Protein AF-D5RDE7-F1 (afdb_monomer)

Nearest PDB structures (foldseek):
  8f2u-assembly1_F  TM=3.975E-01  e=1.607E+00  Homo sapiens

Radius of gyration: 16.95 Å; Cα contacts (8 Å, |Δi|>4): 86; chains: 1; bounding box: 39×30×45 Å

Sequence (82 aa):
MKYQFHNIHKKIARNFKVPKSSPNYFTNSDIIHYGLITAIHTFDRDLKWNPHIYALVSLGGFTKNFTFKKLDYFHVPSIAEQ

InterPro domains:
  IPR007069 Transposase, IS801/IS1294 [PF04986] (35-73)

Organism: Fusobacterium nucleatum subsp. nucleatum (strain ATCC 23726 / VPI 4351) (NCBI:txid525283)

Structure (mmCIF, N/CA/C/O backbone):
data_AF-D5RDE7-F1
#
_entry.id   AF-D5RDE7-F1
#
loop_
_atom_site.group_PDB
_atom_site.id
_atom_site.type_symbol
_atom_site.label_atom_id
_atom_site.label_alt_id
_atom_site.label_comp_id
_atom_site.label_asym_id
_atom_site.label_entity_id
_atom_site.label_seq_id
_atom_site.pdbx_PDB_ins_code
_atom_site.Cartn_x
_atom_site.Cartn_y
_atom_site.Cartn_z
_atom_site.occupancy
_atom_site.B_iso_o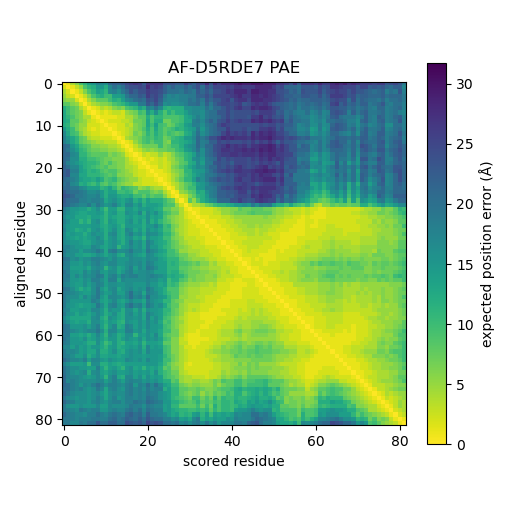r_equiv
_atom_site.auth_seq_id
_atom_site.auth_comp_id
_atom_site.auth_asym_id
_atom_site.auth_atom_id
_atom_site.pdbx_PDB_model_num
ATOM 1 N N . MET A 1 1 ? -4.693 18.926 -5.246 1.00 33.06 1 MET A N 1
ATOM 2 C CA . MET A 1 1 ? -5.032 17.507 -5.499 1.00 33.06 1 MET A CA 1
ATOM 3 C C . MET A 1 1 ? -4.889 16.742 -4.198 1.00 33.06 1 MET A C 1
ATOM 5 O O . MET A 1 1 ? -3.786 16.669 -3.679 1.00 33.06 1 MET A O 1
ATOM 9 N N . LYS A 1 2 ? -5.987 16.254 -3.616 1.00 29.75 2 LYS A N 1
ATOM 10 C CA . LYS A 1 2 ? -5.960 15.485 -2.366 1.00 29.75 2 LYS A CA 1
ATOM 11 C C . LYS A 1 2 ? -6.444 14.081 -2.712 1.00 29.75 2 LYS A C 1
ATOM 13 O O . LYS A 1 2 ? -7.646 13.854 -2.789 1.00 29.75 2 LYS A O 1
ATOM 18 N N . TYR A 1 3 ? -5.513 13.174 -2.998 1.00 38.78 3 TYR A N 1
ATOM 19 C CA . TYR A 1 3 ? -5.823 11.751 -3.110 1.00 38.78 3 TYR A CA 1
ATOM 20 C C . TYR A 1 3 ? -6.242 11.273 -1.721 1.00 38.78 3 TYR A C 1
ATOM 22 O O . TYR A 1 3 ? -5.409 10.993 -0.865 1.00 38.78 3 TYR A O 1
ATOM 30 N N . GLN A 1 4 ? -7.545 11.289 -1.456 1.00 41.44 4 GLN A N 1
ATOM 31 C CA . GLN A 1 4 ? -8.110 10.731 -0.239 1.00 41.44 4 GLN A CA 1
ATOM 32 C C . GLN A 1 4 ? -8.823 9.432 -0.597 1.00 41.44 4 GLN A C 1
ATOM 34 O O . GLN A 1 4 ? -10.042 9.386 -0.754 1.00 41.44 4 GLN A O 1
ATOM 39 N N . PHE A 1 5 ? -8.055 8.339 -0.581 1.00 45.41 5 PHE A N 1
ATOM 40 C CA . PHE A 1 5 ? -8.550 7.153 0.114 1.00 45.41 5 PHE A CA 1
ATOM 41 C C . PHE A 1 5 ? -9.136 7.660 1.439 1.00 45.41 5 PHE A C 1
ATOM 43 O O . PHE A 1 5 ? -8.474 8.453 2.110 1.00 45.41 5 PHE A O 1
ATOM 50 N N . HIS A 1 6 ? -10.365 7.267 1.780 1.00 54.78 6 HIS A N 1
ATOM 51 C CA . HIS A 1 6 ? -11.210 7.828 2.851 1.00 54.78 6 HIS A CA 1
ATOM 52 C C . HIS A 1 6 ? -12.128 8.991 2.428 1.00 54.78 6 HIS A C 1
ATOM 54 O O . HIS A 1 6 ? -12.027 10.112 2.923 1.00 54.78 6 HIS A O 1
ATOM 60 N N . ASN A 1 7 ? -13.158 8.692 1.627 1.00 55.84 7 ASN A N 1
ATOM 61 C CA . ASN A 1 7 ? -14.383 9.498 1.649 1.00 55.84 7 ASN A CA 1
ATOM 62 C C . ASN A 1 7 ? -15.118 9.246 2.981 1.00 55.84 7 ASN A C 1
ATOM 64 O O . ASN A 1 7 ? -15.986 8.376 3.090 1.00 55.84 7 ASN A O 1
ATOM 68 N N . ILE A 1 8 ? -14.711 9.988 4.014 1.00 56.59 8 ILE A N 1
ATOM 69 C CA . ILE A 1 8 ? -15.200 9.863 5.395 1.00 56.59 8 ILE A CA 1
ATOM 70 C C . ILE A 1 8 ? -16.725 10.031 5.453 1.00 56.59 8 ILE A C 1
ATOM 72 O O . ILE A 1 8 ? -17.388 9.293 6.174 1.00 56.59 8 ILE A O 1
ATOM 76 N N . HIS A 1 9 ? -17.300 10.921 4.639 1.00 58.75 9 HIS A N 1
ATOM 77 C CA . HIS A 1 9 ? -18.743 11.161 4.609 1.00 58.75 9 HIS A CA 1
ATOM 78 C C . HIS A 1 9 ? -19.523 9.940 4.090 1.00 58.75 9 HIS A C 1
ATOM 80 O O . HIS A 1 9 ? -20.445 9.466 4.752 1.00 58.75 9 HIS A O 1
ATOM 86 N N . LYS A 1 10 ? -19.098 9.347 2.9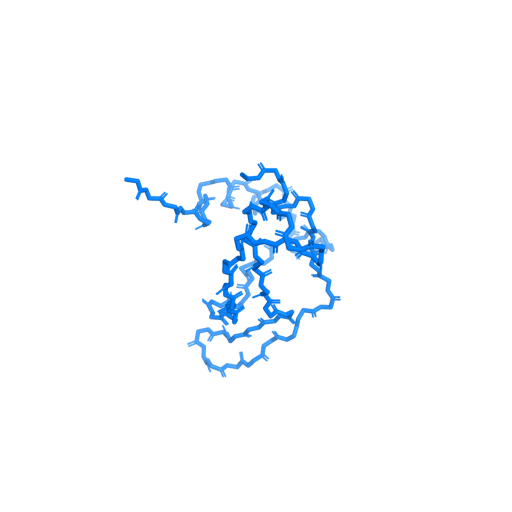62 1.00 58.91 10 LYS A N 1
ATOM 87 C CA . LYS A 1 10 ? -19.684 8.093 2.449 1.00 58.91 10 LYS A CA 1
ATOM 88 C C . LYS A 1 10 ? -19.453 6.912 3.399 1.00 58.91 10 LYS A C 1
ATOM 90 O O . LYS A 1 10 ? -20.318 6.045 3.495 1.00 58.91 10 LYS A O 1
ATOM 95 N N . LYS A 1 11 ? -18.317 6.870 4.107 1.00 57.50 11 LYS A N 1
ATOM 96 C CA . LYS A 1 11 ? -18.002 5.841 5.115 1.00 57.50 11 LYS A CA 1
ATOM 97 C C . LYS A 1 11 ? -18.946 5.922 6.318 1.00 57.50 11 LYS A C 1
ATOM 99 O O . LYS A 1 11 ? -19.538 4.915 6.694 1.00 57.50 11 LYS A O 1
ATOM 104 N N . ILE A 1 12 ? -19.141 7.121 6.868 1.00 59.94 12 ILE A N 1
ATOM 105 C CA . ILE A 1 12 ? -20.084 7.372 7.966 1.00 59.94 12 ILE A CA 1
ATOM 106 C C . ILE A 1 12 ? -21.506 7.013 7.520 1.00 59.94 12 ILE A C 1
ATOM 108 O O . ILE A 1 12 ? -22.171 6.226 8.187 1.00 59.94 12 ILE A O 1
ATOM 112 N N . ALA A 1 13 ? -21.936 7.485 6.347 1.00 60.34 13 ALA A N 1
ATOM 113 C CA . ALA A 1 13 ? -23.262 7.187 5.808 1.00 60.34 13 ALA A CA 1
ATOM 114 C C . ALA A 1 13 ? -23.514 5.681 5.570 1.00 60.34 13 ALA A C 1
ATOM 116 O O . ALA A 1 13 ? -24.656 5.234 5.660 1.00 60.34 13 ALA A O 1
ATOM 117 N N . ARG A 1 14 ? -22.476 4.880 5.281 1.00 58.53 14 ARG A N 1
ATOM 118 C CA . ARG A 1 14 ? -22.578 3.414 5.120 1.00 58.53 14 ARG A CA 1
ATOM 119 C C . ARG A 1 14 ? -22.638 2.667 6.456 1.00 58.53 14 ARG A C 1
ATOM 121 O O . ARG A 1 14 ? -23.413 1.721 6.551 1.00 58.53 14 ARG A O 1
ATOM 128 N N . ASN A 1 15 ? -21.922 3.126 7.487 1.00 55.28 15 ASN A N 1
ATOM 129 C CA . ASN A 1 15 ? -22.029 2.578 8.850 1.00 55.28 15 ASN A CA 1
ATOM 130 C C . ASN A 1 15 ? -23.439 2.707 9.438 1.00 55.28 15 ASN A C 1
ATOM 132 O O . ASN A 1 15 ? -23.845 1.867 10.232 1.00 55.28 15 ASN A O 1
ATOM 136 N N . PHE A 1 16 ? -24.198 3.731 9.041 1.00 60.19 16 PHE A N 1
ATOM 137 C CA . PHE A 1 16 ? -25.585 3.906 9.482 1.00 60.19 16 PHE A CA 1
ATOM 138 C C . PHE A 1 16 ? -26.594 2.997 8.762 1.00 60.19 16 PHE A C 1
ATOM 140 O O . PHE A 1 16 ? -27.704 2.826 9.254 1.00 60.19 16 PHE A O 1
ATOM 147 N N . LYS A 1 17 ? -26.238 2.406 7.612 1.00 63.81 17 LYS A N 1
ATOM 148 C CA . LYS A 1 17 ? -27.146 1.552 6.822 1.00 63.81 17 LYS A CA 1
ATOM 149 C C . LYS A 1 17 ? -27.057 0.067 7.162 1.00 63.81 17 LYS A C 1
ATOM 151 O O . LYS A 1 17 ? -27.924 -0.696 6.751 1.00 63.81 17 LYS A O 1
ATOM 156 N N . VAL A 1 18 ? -26.012 -0.351 7.871 1.00 61.66 18 VAL A N 1
ATOM 157 C CA . VAL A 1 18 ? -25.755 -1.758 8.178 1.00 61.66 18 VAL A CA 1
ATOM 158 C C . VAL A 1 18 ? -25.610 -1.897 9.696 1.00 61.66 18 VAL A C 1
ATOM 160 O O . VAL A 1 18 ? -24.799 -1.184 10.282 1.00 61.66 18 VAL A O 1
ATOM 163 N N . PRO A 1 19 ? -26.379 -2.770 10.368 1.00 64.69 19 PRO A N 1
ATOM 164 C CA . PRO A 1 19 ? -26.241 -2.966 11.808 1.00 64.69 19 PRO A CA 1
ATOM 165 C C . PRO A 1 19 ? -24.898 -3.627 12.139 1.00 64.69 19 PRO A C 1
ATOM 167 O O . PRO A 1 19 ? -24.410 -4.454 11.371 1.00 64.69 19 PRO A O 1
ATOM 170 N N . LYS A 1 20 ? -24.327 -3.311 13.311 1.00 58.47 20 LYS A N 1
ATOM 171 C CA . LYS A 1 20 ? -23.040 -3.860 13.798 1.00 58.47 20 LYS A CA 1
ATOM 172 C C . LYS A 1 20 ? -22.973 -5.392 13.820 1.00 58.47 20 LYS A C 1
ATOM 174 O O . LYS A 1 20 ? -21.885 -5.947 13.770 1.00 58.47 20 LYS A O 1
ATOM 179 N N . SER A 1 21 ? -24.122 -6.055 13.927 1.00 59.00 21 SER A N 1
ATOM 180 C CA . SER A 1 21 ? -24.265 -7.514 13.930 1.00 59.00 21 SER A CA 1
ATOM 181 C C . SER A 1 21 ? -24.244 -8.145 12.535 1.00 59.00 21 SER A C 1
ATOM 183 O O . SER A 1 21 ? -24.190 -9.366 12.423 1.00 59.00 21 SER A O 1
ATOM 185 N N . SER A 1 22 ? -24.323 -7.347 11.469 1.00 56.28 22 SER A N 1
ATOM 186 C CA . SER A 1 22 ? -24.335 -7.857 10.102 1.00 56.28 22 SER A CA 1
ATOM 187 C C . SER A 1 22 ? -22.942 -8.339 9.686 1.00 56.28 22 SER A C 1
ATOM 189 O O . SER A 1 22 ? -21.970 -7.610 9.892 1.00 56.28 22 SER A O 1
ATOM 191 N N . PRO A 1 23 ? -22.823 -9.489 8.999 1.00 48.56 23 PRO A N 1
ATOM 192 C CA . PRO A 1 23 ? -21.556 -9.942 8.417 1.00 48.56 23 PRO A CA 1
ATOM 193 C C . PRO A 1 23 ? -21.003 -8.979 7.349 1.00 48.56 23 PRO A C 1
ATOM 195 O O . PRO A 1 23 ? -19.828 -9.046 7.008 1.00 48.56 23 PRO A O 1
ATOM 198 N N . ASN A 1 24 ? -21.830 -8.047 6.859 1.00 45.34 24 ASN A N 1
ATOM 199 C CA . ASN A 1 24 ? -21.456 -7.003 5.902 1.00 45.34 24 ASN A CA 1
ATOM 200 C C . ASN A 1 24 ? -21.167 -5.643 6.572 1.00 45.34 24 ASN A C 1
ATOM 202 O O . ASN A 1 24 ? -21.100 -4.615 5.891 1.00 45.34 24 ASN A O 1
ATOM 206 N N . TYR A 1 25 ? -21.060 -5.595 7.905 1.00 54.06 25 TYR A N 1
ATOM 207 C CA . TYR A 1 25 ? -20.711 -4.381 8.638 1.00 54.06 25 TYR A CA 1
ATOM 208 C C . TYR A 1 25 ? -19.222 -4.063 8.455 1.00 54.06 25 TYR A C 1
ATOM 210 O O . TYR A 1 25 ? -18.351 -4.748 8.989 1.00 54.06 25 TYR A O 1
ATOM 218 N N . PHE A 1 26 ? -18.916 -3.004 7.706 1.00 52.88 26 PHE A N 1
ATOM 219 C CA . PHE A 1 26 ? -17.539 -2.553 7.526 1.00 52.88 26 PHE A CA 1
ATOM 220 C C . PHE A 1 26 ? -17.061 -1.838 8.790 1.00 52.88 26 PHE A C 1
ATOM 222 O O . PHE A 1 26 ? -17.490 -0.728 9.104 1.00 52.88 26 PHE A O 1
ATOM 229 N N . THR A 1 27 ? -16.145 -2.460 9.527 1.00 51.47 27 THR A N 1
ATOM 230 C CA . THR A 1 27 ? -15.462 -1.787 10.631 1.00 51.47 27 THR A CA 1
ATOM 231 C C . THR A 1 27 ? -14.570 -0.669 10.085 1.00 51.47 27 THR A C 1
ATOM 233 O O . THR A 1 27 ? -14.273 -0.593 8.888 1.00 51.47 27 THR A O 1
ATOM 236 N N . ASN A 1 28 ? -14.105 0.232 10.958 1.00 51.38 28 ASN A N 1
ATOM 237 C CA . ASN A 1 28 ? -12.840 0.893 10.656 1.00 51.38 28 ASN A CA 1
ATOM 238 C C . ASN A 1 28 ? -11.869 -0.245 10.364 1.00 51.38 28 ASN A C 1
ATOM 240 O O . ASN A 1 28 ? -11.605 -1.028 11.267 1.00 51.38 28 ASN A O 1
ATOM 244 N N . SER A 1 29 ? -11.440 -0.397 9.111 1.00 57.59 29 SER A N 1
ATOM 245 C CA . SER A 1 29 ? -10.345 -1.284 8.761 1.00 57.59 29 SER A CA 1
ATOM 246 C C . SER A 1 29 ? -9.230 -0.911 9.721 1.00 57.59 29 SER A C 1
ATOM 248 O O . SER A 1 29 ? -8.671 0.176 9.623 1.00 57.59 29 SER A O 1
ATOM 250 N N . ASP A 1 30 ? -9.035 -1.733 10.752 1.00 67.06 30 ASP A N 1
ATOM 251 C CA . ASP A 1 30 ? -8.247 -1.344 11.922 1.00 67.06 30 ASP A CA 1
ATOM 252 C C . ASP A 1 30 ? -6.792 -1.057 11.534 1.00 67.06 30 ASP A C 1
ATOM 254 O O . ASP A 1 30 ? -6.059 -0.453 12.307 1.00 67.06 30 ASP A O 1
ATOM 258 N N . ILE A 1 31 ? -6.409 -1.472 10.326 1.00 76.12 31 ILE A N 1
ATOM 259 C CA . ILE A 1 31 ? -5.164 -1.208 9.624 1.00 76.12 31 ILE A CA 1
ATOM 260 C C . ILE A 1 31 ? -5.113 0.253 9.159 1.00 76.12 31 ILE A C 1
ATOM 262 O O . ILE A 1 31 ? -5.894 0.677 8.307 1.00 76.12 31 ILE A O 1
ATOM 266 N N . ILE A 1 32 ? -4.141 0.996 9.680 1.00 83.06 32 ILE A N 1
ATOM 267 C CA . ILE A 1 32 ? -3.829 2.373 9.273 1.00 83.06 32 ILE A CA 1
ATOM 268 C C . ILE A 1 32 ? -2.471 2.486 8.565 1.00 83.06 32 ILE A C 1
ATOM 270 O O . ILE A 1 32 ? -2.228 3.470 7.871 1.00 83.06 32 ILE A O 1
ATOM 274 N N . HIS A 1 33 ? -1.604 1.477 8.703 1.00 85.19 33 HIS A N 1
ATOM 275 C CA . HIS A 1 33 ? -0.318 1.393 8.014 1.00 85.19 33 HIS A CA 1
ATOM 276 C C . HIS A 1 33 ? -0.262 0.106 7.195 1.00 85.19 33 HIS A C 1
ATOM 278 O O . HIS A 1 33 ? -0.133 -0.979 7.759 1.00 85.19 33 HIS A O 1
ATOM 284 N N . TYR A 1 34 ? -0.354 0.218 5.876 1.00 89.25 34 TYR A N 1
ATOM 285 C CA . TYR A 1 34 ? -0.163 -0.898 4.952 1.00 89.25 34 TYR A CA 1
ATOM 286 C C . TYR A 1 34 ? 1.179 -0.750 4.231 1.00 89.25 34 TYR A C 1
ATOM 288 O O . TYR A 1 34 ? 1.705 0.354 4.090 1.00 89.25 34 TYR A O 1
ATOM 296 N N . GLY A 1 35 ? 1.739 -1.869 3.788 1.00 90.56 35 GLY A N 1
ATOM 297 C CA . GLY A 1 35 ? 2.892 -1.891 2.902 1.00 90.56 35 GLY A CA 1
ATOM 298 C C . GLY A 1 35 ? 2.467 -1.579 1.471 1.00 90.56 35 GLY A C 1
ATOM 299 O O . GLY A 1 35 ? 1.506 -2.162 0.968 1.00 90.56 35 GLY A O 1
ATOM 300 N N . LEU A 1 36 ? 3.200 -0.677 0.824 1.00 91.31 36 LEU A N 1
ATOM 301 C CA . LEU A 1 36 ? 3.058 -0.334 -0.586 1.00 91.31 36 LEU A CA 1
ATOM 302 C C . LEU A 1 36 ? 4.448 -0.305 -1.219 1.00 91.31 36 LEU A C 1
ATOM 304 O O . LEU A 1 36 ? 5.328 0.406 -0.738 1.00 91.31 36 LEU A O 1
ATOM 308 N N . ILE A 1 37 ? 4.630 -1.057 -2.299 1.00 94.56 37 ILE A N 1
ATOM 309 C CA . ILE A 1 37 ? 5.819 -0.990 -3.149 1.00 94.56 37 ILE A CA 1
ATOM 310 C C . ILE A 1 37 ? 5.350 -0.641 -4.553 1.00 94.56 37 ILE A C 1
ATOM 312 O O . ILE A 1 37 ? 4.492 -1.328 -5.104 1.00 94.56 37 ILE A O 1
ATOM 316 N N . THR A 1 38 ? 5.931 0.404 -5.133 1.00 95.00 38 THR A N 1
ATOM 317 C CA . THR A 1 38 ? 5.593 0.857 -6.483 1.00 95.00 38 THR A CA 1
ATOM 318 C C . THR A 1 38 ? 6.827 0.795 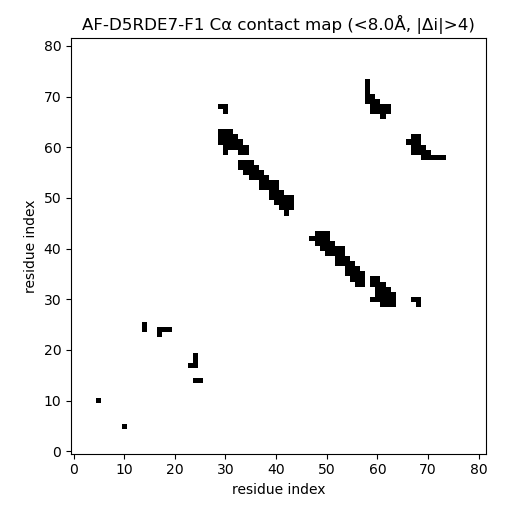-7.367 1.00 95.00 38 THR A C 1
ATOM 320 O O . THR A 1 38 ? 7.886 1.291 -6.986 1.00 95.00 38 THR A O 1
ATOM 323 N N . ALA A 1 39 ? 6.683 0.211 -8.551 1.00 94.06 39 ALA A N 1
ATOM 324 C CA . ALA A 1 39 ? 7.715 0.155 -9.575 1.00 94.06 39 ALA A CA 1
ATOM 325 C C . ALA A 1 39 ? 7.166 0.702 -10.892 1.00 94.06 39 ALA A C 1
ATOM 327 O O . ALA A 1 39 ? 6.014 0.450 -11.243 1.00 94.06 39 ALA A O 1
ATOM 328 N N . ILE A 1 40 ? 8.001 1.434 -11.623 1.00 95.06 40 ILE A N 1
ATOM 329 C CA . ILE A 1 40 ? 7.695 1.904 -12.973 1.00 95.06 40 ILE A CA 1
ATOM 330 C C . ILE A 1 40 ? 8.589 1.126 -13.926 1.00 95.06 40 ILE A C 1
ATOM 332 O O . ILE A 1 40 ? 9.806 1.095 -13.745 1.00 95.06 40 ILE A O 1
ATOM 336 N N . HIS A 1 41 ? 7.991 0.528 -14.947 1.00 94.50 41 HIS A N 1
ATOM 337 C CA . HIS A 1 41 ? 8.720 -0.081 -16.046 1.00 94.50 41 HIS A CA 1
ATOM 338 C C . HIS A 1 41 ? 8.387 0.638 -17.337 1.00 94.50 41 HIS A C 1
ATOM 340 O O . HIS A 1 41 ? 7.244 0.999 -17.589 1.00 94.50 41 HIS A O 1
ATOM 346 N N . THR A 1 42 ? 9.408 0.831 -18.158 1.00 97.06 42 THR A N 1
ATOM 347 C CA . THR A 1 42 ? 9.292 1.518 -19.447 1.00 97.06 42 THR A CA 1
ATOM 348 C C . THR A 1 42 ? 9.086 0.536 -20.600 1.00 97.06 42 THR A C 1
ATOM 350 O O . THR A 1 42 ? 8.466 0.869 -21.610 1.00 97.06 42 THR A O 1
ATOM 353 N N . PHE A 1 43 ? 9.606 -0.682 -20.451 1.00 96.31 43 PHE A N 1
ATOM 354 C CA . PHE A 1 43 ? 9.628 -1.701 -21.490 1.00 96.31 43 PHE A CA 1
ATOM 355 C C . PHE A 1 43 ? 8.959 -2.988 -21.013 1.00 96.31 43 PHE A C 1
ATOM 357 O O . PHE A 1 43 ? 9.007 -3.317 -19.826 1.00 96.31 43 PHE A O 1
ATOM 364 N N . ASP A 1 44 ? 8.351 -3.713 -21.950 1.00 93.12 44 ASP A N 1
ATOM 365 C CA . ASP A 1 44 ? 7.820 -5.056 -21.700 1.00 93.12 44 ASP A CA 1
ATOM 366 C C . ASP A 1 44 ? 8.935 -6.120 -21.744 1.00 93.12 44 ASP A C 1
ATOM 368 O O . ASP A 1 44 ? 10.099 -5.823 -22.021 1.00 93.12 44 ASP A O 1
ATOM 372 N N . ARG A 1 45 ? 8.567 -7.388 -21.547 1.00 91.94 45 ARG A N 1
ATOM 373 C CA . ARG A 1 45 ? 9.414 -8.577 -21.692 1.00 91.94 45 ARG A CA 1
ATOM 374 C C . ARG A 1 45 ? 10.208 -8.592 -23.002 1.00 91.94 45 ARG A C 1
ATOM 376 O O . ARG A 1 45 ? 11.365 -8.995 -23.000 1.00 91.94 45 ARG A O 1
ATOM 383 N N . ASP A 1 46 ? 9.600 -8.121 -24.088 1.00 96.62 46 ASP A N 1
ATOM 384 C CA . ASP A 1 46 ? 10.204 -8.071 -25.426 1.00 96.62 46 ASP A CA 1
ATOM 385 C C . ASP A 1 46 ? 11.028 -6.789 -25.688 1.00 96.62 46 ASP A C 1
ATOM 387 O O . ASP A 1 46 ? 11.364 -6.506 -26.836 1.00 96.62 46 ASP A O 1
ATOM 391 N N . LEU A 1 47 ? 11.296 -5.957 -24.672 1.00 93.44 47 LEU A N 1
ATOM 392 C CA . LEU A 1 47 ? 11.950 -4.638 -24.788 1.00 93.44 47 LEU A CA 1
ATOM 393 C C . LEU A 1 47 ? 11.223 -3.618 -25.687 1.00 93.44 47 LEU A C 1
ATOM 395 O O . LEU A 1 47 ? 11.761 -2.565 -26.028 1.00 93.44 47 LEU A O 1
ATOM 399 N N . LYS A 1 48 ? 9.971 -3.896 -26.049 1.00 96.50 48 LYS A N 1
ATOM 400 C CA . LYS A 1 48 ? 9.102 -2.949 -26.755 1.00 96.50 48 LYS A CA 1
ATOM 401 C C . LYS A 1 48 ? 8.637 -1.869 -25.782 1.00 96.50 48 LYS A C 1
ATOM 403 O O . LYS A 1 48 ? 8.409 -2.153 -24.604 1.00 96.50 48 LYS A O 1
ATOM 408 N N . TRP A 1 49 ? 8.493 -0.642 -26.281 1.00 95.25 49 TRP A N 1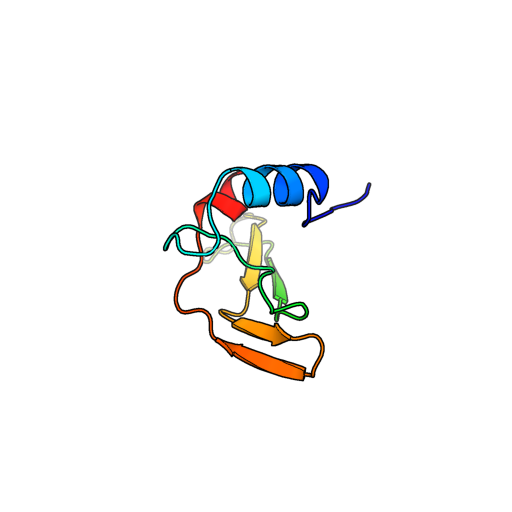
ATOM 409 C CA . TRP A 1 49 ? 7.951 0.478 -25.510 1.00 95.25 49 TRP A CA 1
ATOM 410 C C . TRP A 1 49 ? 6.567 0.116 -24.953 1.00 95.25 49 TRP A C 1
ATOM 412 O O . TRP A 1 49 ? 5.626 -0.084 -25.720 1.00 95.25 49 TRP A O 1
ATOM 422 N N . ASN A 1 50 ? 6.467 0.002 -23.627 1.00 94.50 50 ASN A N 1
ATOM 423 C CA . ASN A 1 50 ? 5.244 -0.352 -22.908 1.00 94.50 50 ASN A CA 1
ATOM 424 C C . ASN A 1 50 ? 5.315 0.185 -21.463 1.00 94.50 50 ASN A C 1
ATOM 426 O O . ASN A 1 50 ? 5.578 -0.579 -20.526 1.00 94.50 50 ASN A O 1
ATOM 43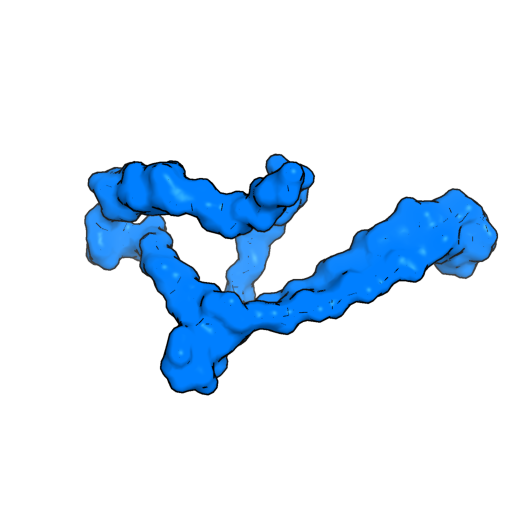0 N N . PRO A 1 51 ? 5.158 1.505 -21.263 1.00 95.25 51 PRO A N 1
ATOM 431 C CA . PRO A 1 51 ? 5.270 2.102 -19.943 1.00 95.25 51 PRO A CA 1
ATOM 432 C C . PRO A 1 51 ? 4.108 1.658 -19.046 1.00 95.25 51 PRO A C 1
ATOM 434 O O . PRO A 1 51 ? 2.944 1.911 -19.354 1.00 95.25 51 PRO A O 1
ATOM 437 N N . HIS A 1 52 ? 4.418 1.024 -17.918 1.00 93.75 52 HIS A N 1
ATOM 438 C CA . HIS A 1 52 ? 3.432 0.553 -16.949 1.00 93.75 52 HIS A CA 1
ATOM 439 C C . HIS A 1 52 ? 3.935 0.683 -15.509 1.00 93.75 52 HIS A C 1
ATOM 441 O O . HIS A 1 52 ? 5.134 0.775 -15.237 1.00 93.75 52 HIS A O 1
ATOM 447 N N . ILE A 1 53 ? 2.990 0.696 -14.570 1.00 93.31 53 ILE A N 1
ATOM 448 C CA . ILE A 1 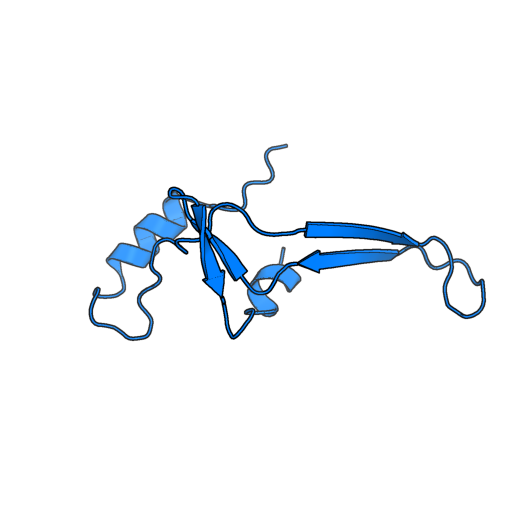53 ? 3.254 0.824 -13.137 1.00 93.31 53 ILE A CA 1
ATOM 449 C C . ILE A 1 53 ? 2.790 -0.461 -12.455 1.00 93.31 53 ILE A C 1
ATOM 451 O O . ILE A 1 53 ? 1.637 -0.858 -12.606 1.00 93.31 53 ILE A O 1
ATOM 455 N N . TYR A 1 54 ? 3.667 -1.087 -11.673 1.00 91.75 54 TYR A N 1
ATOM 456 C CA . TYR A 1 54 ? 3.270 -2.112 -10.713 1.00 91.75 54 TYR A CA 1
ATOM 457 C C . TYR A 1 54 ? 3.115 -1.488 -9.336 1.00 91.75 54 TYR A C 1
ATOM 459 O O . TYR A 1 54 ? 4.007 -0.787 -8.862 1.00 91.75 54 TYR A O 1
ATOM 467 N N . ALA A 1 55 ? 2.004 -1.796 -8.676 1.00 90.31 55 ALA A N 1
ATOM 468 C CA . ALA A 1 55 ? 1.781 -1.492 -7.274 1.00 90.31 55 ALA A CA 1
ATOM 469 C C . ALA A 1 55 ? 1.527 -2.804 -6.525 1.00 90.31 55 ALA A C 1
ATOM 471 O O . ALA A 1 55 ? 0.570 -3.521 -6.811 1.00 90.31 55 ALA A O 1
ATOM 472 N N . LEU A 1 56 ? 2.396 -3.122 -5.572 1.00 90.12 56 LEU A N 1
ATOM 473 C CA . LEU A 1 56 ? 2.239 -4.240 -4.653 1.00 90.12 56 LEU A CA 1
ATOM 474 C C . LEU A 1 56 ? 1.737 -3.697 -3.321 1.00 90.12 56 LEU A C 1
ATOM 476 O O . LEU A 1 56 ? 2.370 -2.828 -2.722 1.00 90.12 56 LEU A O 1
ATOM 480 N N . VAL A 1 57 ? 0.612 -4.227 -2.854 1.00 87.50 57 VAL A N 1
ATOM 481 C CA . VAL A 1 57 ? -0.013 -3.841 -1.586 1.00 87.50 57 VAL A CA 1
ATOM 482 C C . VAL A 1 57 ? 0.019 -5.038 -0.647 1.00 87.50 57 VAL A C 1
ATOM 484 O O . VAL A 1 57 ? -0.308 -6.155 -1.049 1.00 87.50 57 VAL A O 1
ATOM 487 N N . SER A 1 58 ? 0.411 -4.830 0.610 1.00 89.88 58 SER A N 1
ATOM 488 C CA . SER A 1 58 ? 0.391 -5.904 1.602 1.00 89.88 58 SER A CA 1
ATOM 489 C C . SER A 1 58 ? -1.038 -6.348 1.911 1.00 89.88 58 SER A C 1
ATOM 491 O O . SER A 1 58 ? -1.934 -5.528 2.123 1.00 89.88 58 SER A O 1
ATOM 493 N N . LEU A 1 59 ? -1.244 -7.662 2.027 1.00 88.00 59 LEU A N 1
ATOM 494 C CA . LEU A 1 59 ? -2.523 -8.252 2.424 1.00 88.00 59 LEU A CA 1
ATOM 495 C C . LEU A 1 59 ? -2.709 -8.186 3.954 1.00 88.00 59 LEU A C 1
ATOM 497 O O 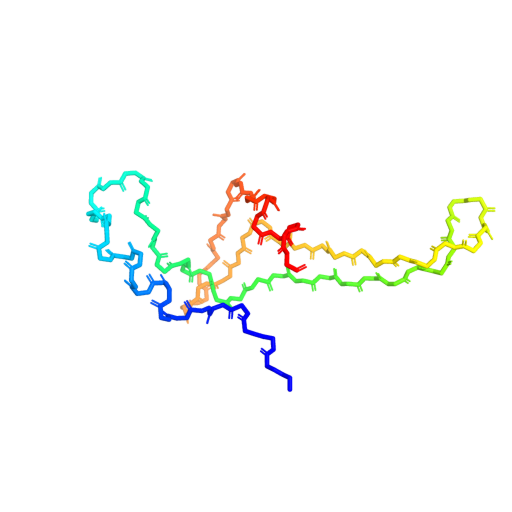. LEU A 1 59 ? -2.760 -9.188 4.666 1.00 88.00 59 LEU A O 1
ATOM 501 N N . GLY A 1 60 ? -2.724 -6.966 4.478 1.00 88.12 60 GLY A N 1
ATOM 502 C CA . GLY A 1 60 ? -2.689 -6.682 5.907 1.00 88.12 60 GLY A CA 1
ATOM 503 C C . GLY A 1 60 ? -1.908 -5.413 6.217 1.00 88.12 60 GLY A C 1
ATOM 504 O O . GLY A 1 60 ? -1.399 -4.742 5.320 1.00 88.12 60 GLY A O 1
ATOM 505 N N . GLY A 1 61 ? -1.801 -5.086 7.498 1.00 89.69 61 GLY A N 1
ATOM 506 C CA . GLY A 1 61 ? -1.023 -3.945 7.961 1.00 89.69 61 GLY A CA 1
ATOM 507 C C . GLY A 1 61 ? -1.176 -3.693 9.456 1.00 89.69 61 GLY A C 1
ATOM 508 O O . GLY A 1 61 ? -1.826 -4.455 10.170 1.00 89.69 61 GLY A O 1
ATOM 509 N N . PHE A 1 62 ? -0.562 -2.626 9.949 1.00 87.44 62 PHE A N 1
ATOM 510 C CA . PHE A 1 62 ? -0.579 -2.289 11.366 1.00 87.44 62 PHE A CA 1
ATOM 511 C C . PHE A 1 62 ? -1.751 -1.395 11.737 1.00 87.44 62 PHE A C 1
ATOM 513 O O . PHE A 1 62 ? -2.124 -0.470 11.011 1.00 87.44 62 PHE A O 1
ATOM 520 N N . THR A 1 63 ? -2.299 -1.664 12.917 1.00 84.38 63 THR A N 1
ATOM 521 C CA . THR A 1 63 ? -3.264 -0.788 13.574 1.00 84.38 63 THR A CA 1
ATOM 522 C C . THR A 1 63 ? -2.600 0.419 14.228 1.00 84.38 63 THR A C 1
ATOM 524 O O . THR A 1 63 ? -1.377 0.490 14.329 1.00 84.38 63 THR A O 1
ATOM 527 N N . LYS A 1 64 ? -3.413 1.350 14.745 1.00 80.31 64 LYS A N 1
ATOM 528 C CA . LYS A 1 64 ? -2.939 2.504 15.534 1.00 80.31 64 LYS A CA 1
ATOM 529 C C . LYS A 1 64 ? -2.101 2.135 16.762 1.00 80.31 64 LYS A C 1
ATOM 531 O O . LYS A 1 64 ? -1.341 2.961 17.245 1.00 80.31 64 LYS A O 1
ATOM 536 N N . ASN A 1 65 ? -2.241 0.902 17.246 1.00 84.00 65 ASN A N 1
ATOM 537 C CA . ASN A 1 65 ? -1.499 0.376 18.388 1.00 84.00 65 ASN A CA 1
ATOM 538 C C . ASN A 1 65 ? -0.335 -0.530 17.940 1.00 84.00 65 ASN A C 1
ATOM 540 O O . ASN A 1 65 ? 0.119 -1.361 18.718 1.00 84.00 65 ASN A O 1
ATOM 544 N N . PHE A 1 66 ? 0.098 -0.442 16.676 1.00 85.31 66 PHE A N 1
ATOM 545 C CA . PHE A 1 66 ? 1.179 -1.253 16.096 1.00 85.31 66 PHE A CA 1
ATOM 546 C C . PHE A 1 66 ? 0.968 -2.775 16.165 1.00 85.31 66 PHE A C 1
ATOM 548 O O . PHE A 1 66 ? 1.900 -3.557 16.011 1.00 85.31 66 PHE A O 1
ATOM 555 N N . THR A 1 67 ? -0.275 -3.230 16.318 1.00 87.75 67 THR A N 1
ATOM 556 C CA . THR A 1 67 ? -0.629 -4.644 16.134 1.00 87.75 67 THR A CA 1
ATOM 557 C C . THR A 1 67 ? -0.818 -4.934 14.651 1.00 87.75 67 THR A C 1
ATOM 559 O O . THR A 1 67 ? -1.599 -4.235 14.001 1.00 87.75 67 THR A O 1
ATOM 562 N N . PHE A 1 68 ? -0.140 -5.948 14.110 1.00 88.06 68 PHE A N 1
ATOM 563 C CA . PHE A 1 68 ? -0.360 -6.382 12.731 1.00 88.06 68 PHE A CA 1
ATOM 564 C C . PHE A 1 68 ? -1.692 -7.126 12.614 1.00 88.06 68 PHE A C 1
ATOM 566 O O . PHE A 1 68 ? -1.977 -8.039 13.388 1.00 88.06 68 PHE A O 1
ATOM 573 N N . LYS A 1 69 ? -2.502 -6.750 11.626 1.00 86.75 69 LYS A N 1
ATOM 574 C CA . LYS A 1 69 ? -3.700 -7.478 11.223 1.00 86.75 69 LYS A CA 1
ATOM 575 C C . LYS A 1 69 ? -3.531 -7.970 9.799 1.00 86.75 69 LYS A C 1
ATOM 577 O O . LYS A 1 69 ? -3.327 -7.181 8.877 1.00 86.75 69 LYS A O 1
ATOM 582 N N . LYS A 1 70 ? -3.652 -9.282 9.641 1.00 87.56 70 LYS A N 1
ATOM 583 C CA . LYS A 1 70 ? -3.725 -9.941 8.343 1.00 87.56 70 LYS A CA 1
ATOM 584 C C . LYS A 1 70 ? -5.115 -9.720 7.745 1.00 87.56 70 LYS A C 1
ATOM 586 O O . LYS A 1 70 ? -6.110 -9.760 8.466 1.00 87.56 70 LYS A O 1
ATOM 591 N N . LEU A 1 71 ? -5.168 -9.483 6.441 1.00 81.19 71 LEU A N 1
ATOM 592 C CA . LEU A 1 71 ? -6.390 -9.620 5.655 1.00 81.19 71 LEU A CA 1
ATOM 593 C C . LEU A 1 71 ? -6.272 -10.920 4.861 1.00 81.19 71 LEU A C 1
ATOM 595 O O . LEU A 1 71 ? -5.173 -11.311 4.483 1.00 81.19 71 LEU A O 1
ATOM 599 N N . ASP A 1 72 ? -7.383 -11.603 4.617 1.00 78.69 72 ASP A N 1
ATOM 600 C CA . ASP A 1 72 ? -7.366 -12.833 3.812 1.00 78.69 72 ASP A CA 1
ATOM 601 C 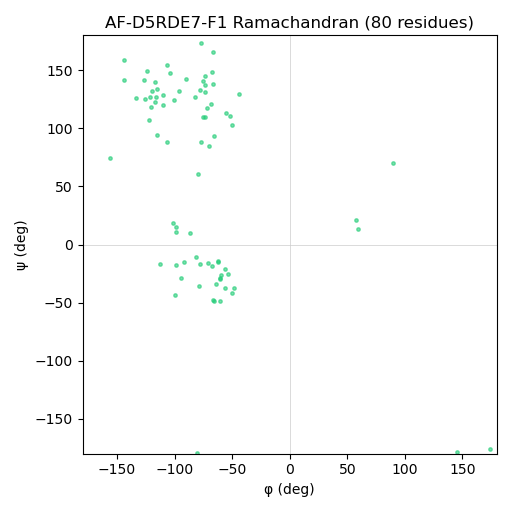C . ASP A 1 72 ? -7.788 -12.583 2.364 1.00 78.69 72 ASP A C 1
ATOM 603 O O . ASP A 1 72 ? -7.489 -13.381 1.480 1.00 78.69 72 ASP A O 1
ATOM 607 N N . TYR A 1 73 ? -8.444 -11.452 2.103 1.00 75.12 73 TYR A N 1
ATOM 608 C CA . TYR A 1 73 ? -8.935 -11.107 0.781 1.00 75.12 73 TYR A CA 1
ATOM 609 C C . TYR A 1 73 ? -8.821 -9.612 0.510 1.00 75.12 73 TYR A C 1
ATOM 611 O O . TYR A 1 73 ? -9.076 -8.776 1.382 1.00 75.12 73 TYR A O 1
ATOM 619 N N . PHE A 1 74 ? -8.468 -9.290 -0.731 1.00 70.25 74 PHE A N 1
ATOM 620 C CA . PHE A 1 74 ? -8.450 -7.935 -1.245 1.00 70.25 74 PHE A CA 1
ATOM 621 C C . PHE A 1 74 ? -9.575 -7.775 -2.271 1.00 70.25 74 PHE A C 1
ATOM 623 O O . PHE A 1 74 ? -9.599 -8.473 -3.282 1.00 70.25 74 PHE A O 1
ATOM 630 N N . HIS A 1 75 ? -10.512 -6.853 -2.034 1.00 70.06 75 HIS A N 1
ATOM 631 C CA . HIS A 1 75 ? -11.614 -6.611 -2.967 1.00 70.06 75 HIS A CA 1
ATOM 632 C C . HIS A 1 75 ? -11.126 -5.799 -4.176 1.00 70.06 75 HIS A C 1
ATOM 634 O O . HIS A 1 75 ? -11.170 -4.569 -4.175 1.00 70.06 75 HIS A O 1
ATOM 640 N N . VAL A 1 76 ? -10.649 -6.511 -5.201 1.00 62.88 76 VAL A N 1
ATOM 641 C CA . VAL A 1 76 ? -10.046 -5.966 -6.432 1.00 62.88 76 VAL A CA 1
ATOM 642 C C . VAL A 1 76 ? -10.890 -4.872 -7.114 1.00 62.88 76 VAL A C 1
ATOM 644 O O . VAL A 1 76 ? -10.309 -3.842 -7.469 1.00 62.88 76 VAL A O 1
ATOM 647 N N . PRO A 1 77 ? -12.233 -4.989 -7.230 1.00 64.19 77 PRO A N 1
ATOM 648 C CA . PRO A 1 77 ? -13.040 -3.939 -7.862 1.00 64.19 77 PRO A CA 1
ATOM 649 C C . PRO A 1 77 ? -12.939 -2.573 -7.167 1.00 64.19 77 PRO A C 1
ATOM 651 O O . PRO A 1 77 ? -13.071 -1.540 -7.807 1.00 64.19 77 PRO A O 1
ATOM 654 N N . SER A 1 78 ? -12.631 -2.540 -5.865 1.00 59.72 78 SER A N 1
ATOM 655 C CA . SER A 1 78 ? -12.495 -1.282 -5.117 1.00 59.72 78 SER A CA 1
ATOM 656 C C . SER A 1 78 ? -11.249 -0.464 -5.487 1.00 59.72 78 SER A C 1
ATOM 658 O O . SER A 1 78 ? -11.175 0.705 -5.107 1.00 59.72 78 SER A O 1
ATOM 660 N N . ILE A 1 79 ? -10.262 -1.071 -6.161 1.00 59.97 79 ILE A N 1
ATOM 661 C CA . ILE A 1 79 ? -9.073 -0.388 -6.703 1.00 59.97 79 ILE A CA 1
ATOM 662 C C . ILE A 1 79 ? -9.246 -0.112 -8.194 1.00 59.97 79 ILE A C 1
ATOM 664 O O . ILE A 1 79 ? -8.884 0.965 -8.646 1.00 59.97 79 ILE A O 1
ATOM 668 N N . ALA A 1 80 ? -9.759 -1.084 -8.953 1.00 53.06 80 ALA A N 1
ATOM 669 C CA . ALA A 1 80 ? -9.780 -1.020 -10.414 1.00 53.06 80 ALA A CA 1
ATOM 670 C C . ALA A 1 80 ? -10.706 0.075 -10.982 1.00 53.06 80 ALA A C 1
ATOM 672 O O . ALA A 1 80 ? -10.553 0.452 -12.138 1.00 53.06 80 ALA A O 1
ATOM 673 N N . GLU A 1 81 ? -11.648 0.583 -10.182 1.00 46.91 81 GLU A N 1
ATOM 674 C CA . GLU A 1 81 ? -12.579 1.658 -10.559 1.00 46.91 81 GLU A CA 1
ATOM 675 C C . GLU A 1 81 ? -12.156 3.060 -10.060 1.00 46.91 81 GLU A C 1
ATOM 677 O O . GLU A 1 81 ? -12.990 3.968 -10.014 1.00 46.91 81 GLU A O 1
ATOM 682 N N . GLN A 1 82 ? -10.900 3.244 -9.628 1.00 49.31 82 GLN A N 1
ATOM 683 C CA . GLN A 1 82 ? -10.371 4.536 -9.153 1.00 49.31 82 GLN A CA 1
ATOM 684 C C . GLN A 1 82 ? -9.617 5.322 -10.222 1.00 49.31 82 GLN A C 1
ATOM 686 O O . GLN A 1 82 ? -8.907 4.693 -11.036 1.00 49.31 82 GLN A O 1
#

Solvent-accessible surface area (backbone atoms only — not comparable to full-atom values): 5350 Å² total; per-residue (Å²): 138,80,92,55,86,74,60,58,66,64,52,54,61,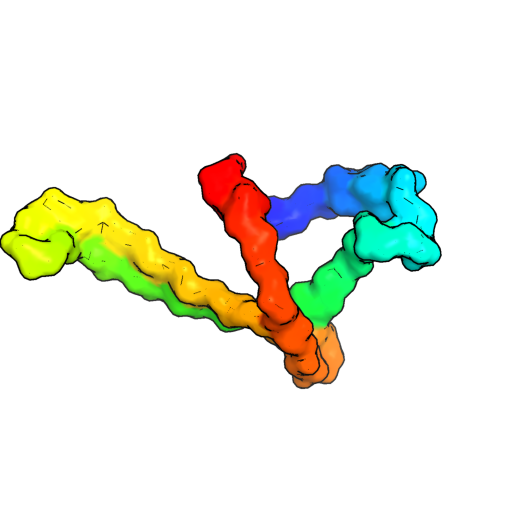50,53,74,75,39,57,88,86,42,97,82,41,75,64,80,67,63,51,78,44,63,52,75,49,75,48,77,41,58,47,45,98,85,66,45,89,45,73,47,74,50,76,47,68,50,66,32,23,23,24,93,82,71,48,77,43,80,47,95,75,78,72,60,70,79,57,75,80,109

Secondary structure (DSSP, 8-state):
----S--HHHHHHHHTTS-TTSTT-----SEEEEEEEEEEEEE-TTS-EEEEEEEEEEEEEEETTS-EEE-S---THHHHT-

pLDDT: mean 73.19, std 18.62, range [29.75, 97.06]

Foldseek 3Di:
DDPDPDPVVVLVVVQVVDDPPDPPRDDPLQAPDKDKDKDWDQADPVRPGDTDMDIDIAQWHAGPVRDTDGHPDDPVVVPVVD

Mean predicted aligned error: 11.43 Å